Protein AF-A0A661E4E9-F1 (afdb_monomer_lite)

pLDDT: mean 91.59, std 7.56, range [51.69, 98.25]

Foldseek 3Di:
DPVVVVCVVVLVVVLVVVVVVCVVVVVPPDDVVVVVVVVVVVVVVVVVVCCVPVVVVVVVVVCCVPPPPDDDDPDPVVVVVCVVVVVVVVVVVVVCVVVPPPD

Sequence (103 aa):
MNYILLAIPFFVLLIGLEVIVDQYKKTGYYRINDSISSMNAGIISRVNVVFRKLIPLAIYVYIEHNFALVELPETIGVWIFAFVLYDFCYYWNHRFGHEINIL

Secondary structure (DSSP, 8-state):
--HHHHHHHHHHHHHHHHHHHHHHHT-----HHHHHHHHHHHHHHHHHHHHHHHHHHHHHHHHHHHH-S-PPP--HHHHHHHHHHHHHHHHHHHHHHHH----

Radius of gyration: 23.33 Å; chains: 1; bounding box: 50×34×62 Å

Structure (mmCIF, N/CA/C/O backbone):
data_AF-A0A661E4E9-F1
#
_entry.id   AF-A0A661E4E9-F1
#
loop_
_atom_site.group_PDB
_atom_site.id
_atom_site.type_symbol
_atom_site.label_atom_id
_atom_site.label_alt_id
_atom_site.label_comp_id
_atom_site.label_asym_id
_atom_site.label_entity_id
_atom_site.label_seq_id
_atom_site.pdbx_PDB_ins_code
_atom_site.Cartn_x
_atom_site.Cartn_y
_atom_site.Cartn_z
_atom_site.occupancy
_atom_site.B_iso_or_equiv
_atom_site.auth_seq_id
_atom_site.auth_comp_id
_atom_site.auth_asym_id
_atom_site.auth_atom_id
_atom_site.pdbx_PDB_model_num
ATOM 1 N N . MET A 1 1 ? -10.256 7.994 -3.904 1.00 53.31 1 MET A N 1
ATOM 2 C CA . MET A 1 1 ? -10.702 8.405 -2.553 1.00 53.31 1 MET A CA 1
ATOM 3 C C . MET A 1 1 ? -10.160 7.406 -1.537 1.00 53.31 1 MET A C 1
ATOM 5 O O . MET A 1 1 ? -10.389 6.217 -1.717 1.00 53.31 1 MET A O 1
ATOM 9 N N . ASN A 1 2 ? -9.404 7.823 -0.515 1.00 76.06 2 ASN A N 1
ATOM 10 C CA . ASN A 1 2 ? -8.917 6.889 0.513 1.00 76.06 2 ASN A CA 1
ATOM 11 C C . ASN A 1 2 ? -10.008 6.695 1.575 1.00 76.06 2 ASN A C 1
ATOM 13 O O . ASN A 1 2 ? -10.014 7.374 2.599 1.00 76.06 2 ASN A O 1
ATOM 17 N N . TYR A 1 3 ? -10.950 5.788 1.301 1.00 79.81 3 TYR A N 1
ATOM 18 C CA . TYR A 1 3 ? -12.120 5.524 2.152 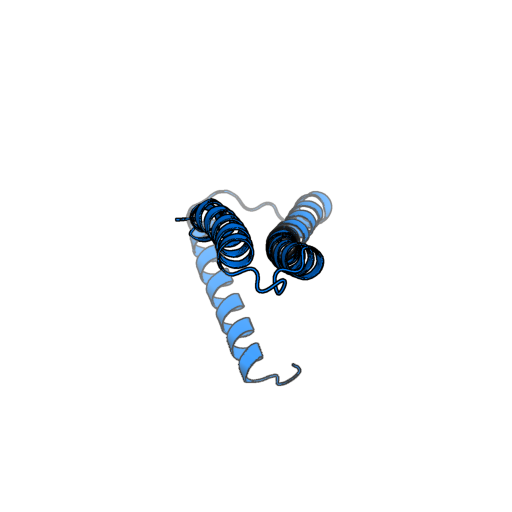1.00 79.81 3 TYR A CA 1
ATOM 19 C C . TYR A 1 3 ? -11.763 5.218 3.605 1.00 79.81 3 TYR A C 1
ATOM 21 O O . TYR A 1 3 ? -12.502 5.560 4.517 1.00 79.81 3 TYR A O 1
ATOM 29 N N . ILE A 1 4 ? -10.598 4.624 3.835 1.00 78.88 4 ILE A N 1
ATOM 30 C CA . ILE A 1 4 ? -10.170 4.276 5.183 1.00 78.88 4 ILE A CA 1
ATOM 31 C C . ILE A 1 4 ? -9.659 5.507 5.937 1.00 78.88 4 ILE A C 1
ATOM 33 O O . ILE A 1 4 ? -9.869 5.595 7.138 1.00 78.88 4 ILE A O 1
ATOM 37 N N . LEU A 1 5 ? -9.045 6.483 5.256 1.00 83.12 5 LEU A N 1
ATOM 38 C CA . LEU A 1 5 ? -8.690 7.753 5.900 1.00 83.12 5 LEU A CA 1
ATOM 39 C C . LEU A 1 5 ? -9.950 8.488 6.378 1.00 83.12 5 LEU A C 1
ATOM 41 O O . LEU A 1 5 ? -9.968 9.036 7.475 1.00 83.12 5 LEU A O 1
ATOM 45 N N . LEU A 1 6 ? -11.014 8.430 5.570 1.00 88.50 6 LEU A N 1
ATOM 46 C CA . LEU A 1 6 ? -12.328 8.954 5.933 1.00 88.50 6 LEU A CA 1
ATOM 47 C C . LEU A 1 6 ? -12.978 8.160 7.070 1.00 88.50 6 LEU A C 1
ATOM 49 O O . LEU A 1 6 ? -13.690 8.755 7.862 1.00 88.50 6 LEU A O 1
ATOM 53 N N . ALA A 1 7 ? -12.726 6.853 7.178 1.00 86.19 7 ALA A N 1
ATOM 54 C CA . ALA A 1 7 ? -13.314 5.993 8.206 1.00 86.19 7 ALA A CA 1
ATOM 55 C C . ALA A 1 7 ? -12.703 6.178 9.607 1.00 86.19 7 ALA A C 1
ATOM 57 O O . ALA A 1 7 ? -13.389 5.930 10.594 1.00 86.19 7 ALA A O 1
ATOM 58 N N . ILE A 1 8 ? -11.446 6.631 9.718 1.00 87.69 8 ILE A N 1
ATOM 59 C CA . ILE A 1 8 ? -10.757 6.844 11.008 1.00 87.69 8 ILE A CA 1
ATOM 60 C C . ILE A 1 8 ? -11.568 7.720 11.985 1.00 87.69 8 ILE A C 1
ATOM 62 O O . ILE A 1 8 ? -11.798 7.261 13.105 1.00 87.69 8 ILE A O 1
ATOM 66 N N . PRO A 1 9 ? -12.042 8.932 11.620 1.00 90.12 9 PRO A N 1
ATOM 67 C CA . PRO A 1 9 ? -12.814 9.763 12.546 1.00 90.12 9 PRO A CA 1
ATOM 68 C C . PRO A 1 9 ? -14.126 9.104 12.990 1.00 90.12 9 PRO A C 1
ATOM 70 O O . PRO A 1 9 ? -14.492 9.215 14.158 1.00 90.12 9 PRO A O 1
ATOM 73 N N . PHE A 1 10 ? -14.805 8.368 12.103 1.00 91.44 10 PHE A N 1
ATOM 74 C CA . PHE A 1 10 ? -16.002 7.606 12.475 1.00 91.44 10 PHE A CA 1
ATOM 75 C C . PHE A 1 10 ? -15.672 6.478 13.452 1.00 91.44 10 PHE A C 1
ATOM 77 O O . PHE A 1 10 ? -16.420 6.255 14.395 1.00 91.44 10 PHE A O 1
ATOM 84 N N . PHE A 1 11 ? -14.539 5.799 13.269 1.00 88.69 11 PHE A N 1
ATOM 85 C CA . PHE A 1 11 ? -14.099 4.728 14.160 1.00 88.69 11 PHE A CA 1
ATOM 86 C C . PHE A 1 11 ? -13.818 5.251 15.576 1.00 88.69 11 PHE A C 1
ATOM 88 O O . PHE A 1 11 ? -14.272 4.666 16.554 1.00 88.69 11 P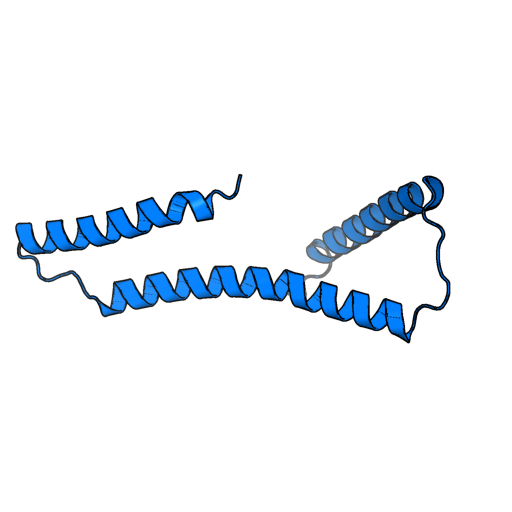HE A O 1
ATOM 95 N N . VAL A 1 12 ? -13.143 6.401 15.688 1.00 90.56 12 VAL A N 1
ATOM 96 C CA . VAL A 1 12 ? -12.898 7.073 16.977 1.00 90.56 12 VAL A CA 1
ATOM 97 C C . VAL A 1 12 ? -14.210 7.516 17.630 1.00 90.56 12 VAL A C 1
ATOM 99 O O . VAL A 1 12 ? -14.400 7.304 18.827 1.00 90.56 12 VAL A O 1
ATOM 102 N N . LEU A 1 13 ? -15.137 8.080 16.848 1.00 94.75 13 LEU A N 1
ATOM 103 C CA . LEU A 1 13 ? -16.472 8.441 17.329 1.00 94.75 13 LEU A CA 1
ATOM 104 C C . LEU A 1 13 ? -17.236 7.229 17.871 1.00 94.75 13 LEU A C 1
ATOM 106 O O . LEU A 1 13 ? -17.830 7.319 18.941 1.00 94.75 13 LEU A O 1
ATOM 110 N N . LEU A 1 14 ? -17.209 6.101 17.160 1.00 93.31 14 LEU A N 1
ATOM 111 C CA . LEU A 1 14 ? -17.902 4.880 17.568 1.00 93.31 14 LEU A CA 1
ATOM 112 C C . LEU A 1 14 ? -17.313 4.276 18.848 1.00 93.31 14 LEU A C 1
ATOM 114 O O . LEU A 1 14 ? -18.086 3.886 19.717 1.00 93.31 14 LEU A O 1
ATOM 118 N N . ILE A 1 15 ? -15.985 4.277 19.012 1.00 92.88 15 ILE A N 1
ATOM 119 C CA . ILE A 1 15 ? -15.340 3.869 20.275 1.00 92.88 15 ILE A CA 1
ATOM 120 C C . ILE A 1 15 ? -15.810 4.772 21.426 1.00 92.88 15 ILE A C 1
ATOM 122 O O . ILE A 1 15 ? -16.179 4.286 22.493 1.00 92.88 15 ILE A O 1
ATOM 126 N N . GLY A 1 16 ? -15.852 6.092 21.210 1.00 93.69 16 GLY A N 1
ATOM 127 C CA . GLY A 1 16 ? -16.363 7.034 22.2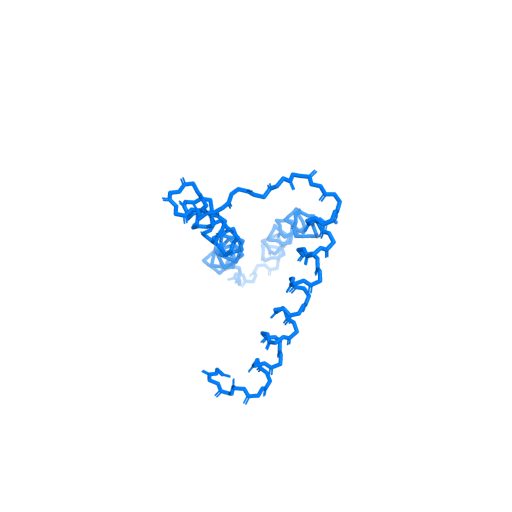08 1.00 93.69 16 GLY A CA 1
ATOM 128 C C . GLY A 1 16 ? -17.833 6.788 22.561 1.00 93.69 16 GLY A C 1
ATOM 129 O O . GLY A 1 16 ? -18.199 6.803 23.736 1.00 93.69 16 GLY A O 1
ATOM 130 N N . LEU A 1 17 ? -18.674 6.511 21.562 1.00 95.38 17 LEU A N 1
ATOM 131 C CA . LEU A 1 17 ? -20.083 6.171 21.767 1.00 95.38 17 LEU A CA 1
ATOM 132 C C . LEU A 1 17 ? -20.253 4.871 22.555 1.00 95.38 17 LEU A C 1
ATOM 134 O O . LEU A 1 17 ? -21.104 4.817 23.438 1.00 95.38 17 LEU A O 1
ATOM 138 N N . GLU A 1 18 ? -19.441 3.852 22.283 1.00 93.81 18 GLU A N 1
ATOM 139 C CA . GLU A 1 18 ? -19.462 2.586 23.016 1.00 93.81 18 GLU A CA 1
ATOM 140 C C . GLU A 1 18 ? -19.177 2.802 24.511 1.00 93.81 18 GLU A C 1
ATOM 142 O O . GLU A 1 18 ? -19.937 2.333 25.360 1.00 93.81 18 GLU A O 1
ATOM 147 N N . VAL A 1 19 ? -18.160 3.613 24.830 1.00 94.50 19 VAL A N 1
ATOM 148 C CA . VAL A 1 19 ? -17.826 4.004 26.210 1.00 94.50 19 VAL A CA 1
ATOM 149 C C . VAL A 1 19 ? -18.983 4.746 26.881 1.00 94.50 19 VAL A C 1
ATOM 151 O O . VAL A 1 19 ? -19.341 4.439 28.018 1.00 94.50 19 VAL A O 1
ATOM 154 N N . ILE A 1 20 ? -19.580 5.728 26.199 1.00 95.75 20 ILE A N 1
ATOM 155 C CA . ILE A 1 20 ? -20.692 6.522 26.746 1.00 95.75 20 ILE A CA 1
ATOM 156 C C . ILE A 1 20 ? -21.913 5.633 27.012 1.00 95.75 20 ILE A C 1
ATOM 158 O O . ILE A 1 20 ? -22.550 5.753 28.059 1.00 95.75 20 ILE A O 1
ATOM 162 N N . VAL A 1 21 ? -22.241 4.731 26.084 1.00 96.00 21 VAL A N 1
ATOM 163 C CA . VAL A 1 21 ? -23.384 3.819 26.212 1.00 96.00 21 VAL A CA 1
ATOM 164 C C . VAL A 1 21 ? -23.178 2.831 27.357 1.00 96.00 21 VAL A C 1
ATOM 166 O O . VAL A 1 21 ? -24.120 2.607 28.120 1.00 96.00 21 VAL A O 1
ATOM 169 N N . ASP A 1 22 ? -21.975 2.277 27.515 1.00 95.38 22 ASP A N 1
ATOM 170 C CA . ASP A 1 22 ? -21.659 1.371 28.625 1.00 95.38 22 ASP A CA 1
ATOM 171 C C . ASP A 1 22 ? -21.759 2.084 29.982 1.00 95.38 22 ASP A C 1
ATOM 173 O O . ASP A 1 22 ? -22.370 1.554 30.912 1.00 95.38 22 ASP A O 1
ATOM 177 N N . GLN A 1 23 ? -21.272 3.329 30.076 1.00 93.25 23 GLN A N 1
ATOM 178 C CA . GLN A 1 23 ? -21.408 4.148 31.287 1.00 93.25 23 GLN A CA 1
ATOM 179 C C . GLN A 1 23 ? -22.868 4.492 31.602 1.00 93.25 23 GLN A C 1
ATOM 181 O O . GLN A 1 23 ? -23.289 4.402 32.757 1.00 93.25 23 GLN A O 1
ATOM 186 N N . TYR A 1 24 ? -23.656 4.861 30.589 1.00 96.00 24 TYR A N 1
ATOM 187 C CA . TYR A 1 24 ? -25.067 5.203 30.767 1.00 96.00 24 TYR A CA 1
ATOM 188 C C . TYR A 1 24 ? -25.900 3.990 31.201 1.00 96.00 24 TYR A C 1
ATOM 190 O O . TYR A 1 24 ? -26.723 4.092 32.111 1.00 96.00 24 TYR A O 1
ATOM 198 N N . LYS A 1 25 ? -25.667 2.825 30.581 1.00 95.31 25 LYS A N 1
ATOM 199 C CA . LYS A 1 25 ? -26.377 1.577 30.899 1.00 95.31 25 LYS A CA 1
ATOM 200 C C . LYS A 1 25 ? -25.806 0.839 32.112 1.00 95.31 25 LYS A C 1
ATOM 202 O O . LYS A 1 25 ? -26.453 -0.085 32.597 1.00 95.31 25 LYS A O 1
ATOM 207 N N . LYS A 1 26 ? -24.628 1.243 32.606 1.00 93.50 26 LYS A N 1
ATOM 208 C CA . LYS A 1 26 ? -23.894 0.613 33.717 1.00 93.50 26 LYS A CA 1
ATOM 209 C C . LYS A 1 26 ? -23.685 -0.892 33.514 1.00 93.50 26 LYS A C 1
ATOM 211 O O . LYS A 1 26 ? -23.745 -1.663 34.468 1.00 93.50 26 LYS A O 1
ATOM 216 N N . THR A 1 27 ? -23.471 -1.310 32.269 1.00 92.62 27 THR A N 1
ATOM 217 C CA . THR A 1 27 ? -23.311 -2.724 31.910 1.00 92.62 27 THR A CA 1
ATOM 218 C C . THR A 1 27 ? -21.943 -3.279 32.299 1.00 92.62 27 THR A C 1
ATOM 220 O O . THR A 1 27 ? -21.851 -4.452 32.653 1.00 92.62 27 THR A O 1
ATOM 223 N N . GLY A 1 28 ? -20.893 -2.449 32.272 1.00 90.19 28 GLY A N 1
ATOM 224 C CA . GLY A 1 28 ? -19.521 -2.864 32.581 1.00 90.19 28 GLY A CA 1
ATOM 225 C C . GLY A 1 28 ? -18.931 -3.826 31.544 1.00 90.19 28 GLY A C 1
ATOM 226 O O . GLY A 1 28 ? -18.015 -4.584 31.857 1.00 90.19 28 GLY A O 1
ATOM 227 N N . TYR A 1 29 ? -19.478 -3.833 30.326 1.00 91.88 29 TYR A N 1
ATOM 228 C CA . TYR A 1 29 ? -19.048 -4.709 29.238 1.00 91.88 29 TYR A CA 1
ATOM 229 C C . TYR A 1 29 ? -17.892 -4.118 28.438 1.00 91.88 29 TYR A C 1
ATOM 231 O O . TYR A 1 29 ? -17.174 -4.868 27.777 1.00 91.88 29 TYR A O 1
ATOM 239 N N . TYR A 1 30 ? -17.687 -2.800 28.493 1.00 92.81 30 TYR A N 1
ATOM 240 C CA . TYR A 1 30 ? -16.599 -2.166 27.765 1.00 92.81 30 TYR A CA 1
ATOM 241 C C . TYR A 1 30 ? -15.239 -2.572 28.344 1.00 92.81 30 TYR A C 1
ATOM 243 O O . TYR A 1 30 ? -14.929 -2.333 29.513 1.00 92.81 30 TYR A O 1
ATOM 251 N N . ARG A 1 31 ? -14.391 -3.161 27.498 1.00 93.12 31 ARG A N 1
ATOM 252 C CA . ARG A 1 31 ? -13.040 -3.600 27.860 1.00 93.12 31 ARG A CA 1
ATOM 253 C C . ARG A 1 31 ? -12.026 -2.854 27.011 1.00 93.12 31 ARG A C 1
ATOM 255 O O . ARG A 1 31 ? -11.887 -3.113 25.821 1.00 93.12 31 ARG A O 1
ATOM 262 N N . ILE A 1 32 ? -11.242 -1.990 27.656 1.00 90.69 32 ILE A N 1
ATOM 263 C CA . ILE A 1 32 ? -10.183 -1.199 27.001 1.00 90.69 32 ILE A CA 1
ATOM 264 C C . ILE A 1 32 ? -9.223 -2.096 26.201 1.00 90.69 32 ILE A C 1
ATOM 266 O O . ILE A 1 32 ? -8.802 -1.736 25.104 1.00 90.69 32 ILE A O 1
ATOM 270 N N . ASN A 1 33 ? -8.912 -3.286 26.722 1.00 93.44 33 ASN A N 1
ATOM 271 C CA . ASN A 1 33 ? -8.030 -4.245 26.056 1.00 93.44 33 ASN A CA 1
ATOM 272 C C . ASN A 1 33 ? -8.563 -4.689 24.684 1.00 93.44 33 ASN A C 1
ATOM 274 O O . ASN A 1 33 ? -7.769 -4.886 23.761 1.00 93.44 33 ASN A O 1
ATOM 278 N N . ASP A 1 34 ? -9.882 -4.813 24.531 1.00 90.62 34 ASP A N 1
ATOM 279 C CA . ASP A 1 34 ? -10.509 -5.251 23.282 1.00 90.62 34 ASP A CA 1
ATOM 280 C C . ASP A 1 34 ? -10.498 -4.103 22.254 1.00 90.62 34 ASP A C 1
ATOM 282 O O . ASP A 1 34 ? -10.189 -4.316 21.076 1.00 90.62 34 ASP A O 1
ATOM 286 N N . SER A 1 35 ? -10.689 -2.859 22.706 1.00 91.06 35 SER A N 1
ATOM 287 C CA . SER A 1 35 ? -10.556 -1.655 21.873 1.00 91.06 35 SER A CA 1
ATOM 288 C C . SER A 1 35 ? -9.115 -1.439 21.391 1.00 91.06 35 SER A C 1
ATOM 290 O O . SER A 1 35 ? -8.894 -1.161 20.210 1.00 91.06 35 SER A O 1
ATOM 292 N N . ILE A 1 36 ? -8.118 -1.627 22.267 1.00 92.00 36 ILE A N 1
ATOM 293 C CA . ILE A 1 36 ? -6.692 -1.551 21.902 1.00 92.00 36 ILE A CA 1
ATOM 294 C C . ILE A 1 36 ? -6.337 -2.650 20.898 1.00 92.00 36 ILE A C 1
ATOM 296 O O . ILE A 1 36 ? -5.711 -2.371 19.876 1.00 92.00 36 ILE A O 1
ATOM 300 N N . SER A 1 37 ? -6.761 -3.890 21.155 1.00 93.12 37 SER A N 1
ATOM 301 C CA . SER A 1 37 ? -6.523 -5.021 20.249 1.00 93.12 37 SER A CA 1
ATOM 302 C C . SER A 1 37 ? -7.107 -4.762 18.857 1.00 93.12 37 SER A C 1
ATOM 304 O O . SER A 1 37 ? -6.431 -4.971 17.848 1.00 93.12 37 SER A O 1
ATOM 306 N N . SER A 1 38 ? -8.327 -4.226 18.799 1.00 89.44 38 SER A N 1
ATOM 307 C CA . SER A 1 38 ? -9.008 -3.883 17.546 1.00 89.44 38 SER A CA 1
ATOM 308 C C . SER A 1 38 ? -8.287 -2.771 16.781 1.00 89.44 38 SER A C 1
ATOM 310 O O . SER A 1 38 ? -8.076 -2.872 15.569 1.00 89.44 38 SER A O 1
ATOM 312 N N . MET A 1 39 ? -7.837 -1.729 17.485 1.00 89.75 39 MET A N 1
ATOM 313 C CA . MET A 1 39 ? -7.057 -0.646 16.889 1.00 89.75 39 MET A CA 1
ATOM 314 C C . MET A 1 39 ? -5.713 -1.152 16.346 1.00 89.75 39 MET A C 1
ATOM 316 O O . MET A 1 39 ? -5.332 -0.810 15.225 1.00 89.75 39 MET A O 1
ATOM 320 N N . ASN A 1 40 ? -5.028 -2.018 17.097 1.00 92.06 40 ASN A N 1
ATOM 321 C CA . ASN A 1 40 ? -3.770 -2.632 16.677 1.00 92.06 40 ASN A CA 1
ATOM 322 C C . ASN A 1 40 ? -3.942 -3.477 15.412 1.00 92.06 40 ASN A C 1
ATOM 324 O O . ASN A 1 40 ? -3.141 -3.347 14.488 1.00 92.06 40 ASN A O 1
ATOM 328 N N . ALA A 1 41 ? -5.002 -4.286 15.321 1.00 90.81 41 ALA A N 1
ATOM 329 C CA . ALA A 1 41 ? -5.310 -5.043 14.108 1.00 90.81 41 ALA A CA 1
ATOM 330 C C . ALA A 1 41 ? -5.490 -4.113 12.893 1.00 90.81 41 ALA A C 1
ATOM 332 O O . ALA A 1 41 ? -4.938 -4.361 11.815 1.00 90.81 41 ALA A O 1
ATOM 333 N N . GLY A 1 42 ? -6.191 -2.991 13.092 1.00 88.50 42 GLY A N 1
ATOM 334 C CA . GLY A 1 42 ? -6.333 -1.932 12.098 1.00 88.50 42 GLY A CA 1
ATOM 335 C C . GLY A 1 42 ? -4.981 -1.387 11.636 1.00 88.50 42 GLY A C 1
ATOM 336 O O . GLY A 1 42 ? -4.691 -1.430 10.439 1.00 88.50 42 GLY A O 1
ATOM 337 N N . ILE A 1 43 ? -4.139 -0.937 12.571 1.00 90.06 43 ILE A N 1
ATOM 338 C CA . ILE A 1 43 ? -2.797 -0.392 12.306 1.00 90.06 43 ILE A CA 1
ATOM 339 C C . ILE A 1 43 ? -1.935 -1.404 11.546 1.00 90.06 43 ILE A C 1
ATOM 341 O O . ILE A 1 43 ? -1.395 -1.069 10.490 1.00 90.06 43 ILE A O 1
ATOM 345 N N . ILE A 1 44 ? -1.865 -2.651 12.023 1.00 93.62 44 ILE A N 1
ATOM 346 C CA . ILE A 1 44 ? -1.100 -3.732 11.388 1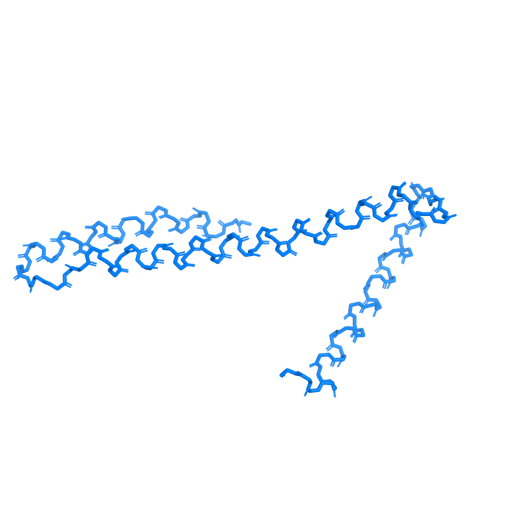.00 93.62 44 ILE A CA 1
ATOM 347 C C . ILE A 1 44 ? -1.553 -3.931 9.939 1.00 93.62 44 ILE A C 1
ATOM 349 O O . ILE A 1 44 ? -0.714 -4.054 9.045 1.00 93.62 44 ILE A O 1
ATOM 353 N N . SER A 1 45 ? -2.861 -3.883 9.657 1.00 89.12 45 SER A N 1
ATOM 354 C CA . SER A 1 45 ? -3.353 -3.994 8.278 1.00 89.12 45 SER A CA 1
ATOM 355 C C . SER A 1 45 ? -2.791 -2.895 7.363 1.00 89.12 45 SER A C 1
ATOM 357 O O . SER A 1 45 ? -2.433 -3.173 6.216 1.00 89.12 45 SER A O 1
ATOM 359 N N . ARG A 1 46 ? -2.660 -1.652 7.857 1.00 88.88 46 ARG A N 1
ATOM 360 C CA . ARG A 1 46 ? -2.153 -0.511 7.070 1.00 88.88 46 ARG A CA 1
ATOM 361 C C . ARG A 1 46 ? -0.653 -0.605 6.880 1.00 88.88 46 ARG A C 1
ATOM 363 O O . ARG A 1 46 ? -0.173 -0.433 5.763 1.00 88.88 46 ARG A O 1
ATOM 370 N N . VAL A 1 47 ? 0.059 -0.940 7.949 1.00 91.62 47 VAL A N 1
ATOM 371 C CA . VAL A 1 47 ? 1.502 -1.172 7.930 1.00 91.62 47 VAL A CA 1
ATOM 372 C C . VAL A 1 47 ? 1.846 -2.265 6.911 1.00 91.62 47 VAL A C 1
ATOM 374 O O . VAL A 1 47 ? 2.699 -2.058 6.050 1.00 91.62 47 VAL A O 1
ATOM 377 N N . ASN A 1 48 ? 1.094 -3.368 6.894 1.00 91.75 48 ASN A N 1
ATOM 378 C CA . ASN A 1 48 ? 1.267 -4.436 5.908 1.00 91.75 48 ASN A CA 1
ATOM 379 C C . ASN A 1 48 ? 1.055 -3.969 4.460 1.00 91.75 48 ASN A C 1
ATOM 381 O O . ASN A 1 48 ? 1.732 -4.448 3.553 1.00 91.75 48 ASN A O 1
ATOM 385 N N . VAL A 1 49 ? 0.120 -3.047 4.203 1.00 89.56 49 VAL A N 1
ATOM 386 C CA . VAL A 1 49 ? -0.063 -2.466 2.859 1.00 89.56 49 VAL A CA 1
ATOM 387 C C . VAL A 1 49 ? 1.146 -1.628 2.447 1.00 89.56 49 VAL A C 1
ATOM 389 O O . VAL A 1 49 ? 1.557 -1.704 1.291 1.00 89.56 49 VAL A O 1
ATOM 392 N N . VAL A 1 50 ? 1.729 -0.859 3.371 1.00 91.44 50 VAL A N 1
ATOM 393 C CA . VAL A 1 50 ? 2.934 -0.065 3.095 1.00 91.44 50 VAL A CA 1
ATOM 394 C C . VAL A 1 50 ? 4.099 -0.983 2.747 1.00 91.44 50 VAL A C 1
ATOM 396 O O . VAL A 1 50 ? 4.685 -0.822 1.681 1.00 91.44 50 VAL A O 1
ATOM 399 N N . PHE A 1 51 ? 4.386 -1.989 3.574 1.00 93.50 51 PHE A N 1
ATOM 400 C CA . PHE A 1 51 ? 5.489 -2.918 3.317 1.00 93.50 51 PHE A CA 1
ATOM 401 C C . PHE A 1 51 ? 5.319 -3.694 2.010 1.00 93.50 51 PHE A C 1
ATOM 403 O O . PHE A 1 51 ? 6.274 -3.804 1.244 1.00 93.50 51 PHE A O 1
ATOM 410 N N . ARG A 1 52 ? 4.096 -4.141 1.693 1.00 91.69 52 ARG A N 1
ATOM 411 C CA . ARG A 1 52 ? 3.795 -4.815 0.418 1.00 91.69 52 ARG A CA 1
ATOM 412 C C . ARG A 1 52 ? 4.047 -3.955 -0.821 1.00 91.69 52 ARG A C 1
ATOM 414 O O . ARG A 1 52 ? 4.193 -4.514 -1.899 1.00 91.69 52 ARG A O 1
ATOM 421 N N . LYS A 1 53 ? 4.092 -2.627 -0.692 1.00 90.31 53 LYS A N 1
ATOM 422 C CA . LYS A 1 53 ? 4.435 -1.719 -1.798 1.00 90.31 53 LYS A CA 1
ATOM 423 C C . LYS A 1 53 ? 5.891 -1.274 -1.755 1.00 90.31 53 LYS A C 1
ATOM 425 O O . LYS A 1 53 ? 6.553 -1.249 -2.785 1.00 90.31 53 LYS A O 1
ATOM 430 N N . LEU A 1 54 ? 6.377 -0.922 -0.568 1.00 95.25 54 LEU A N 1
ATOM 431 C CA . LEU A 1 54 ? 7.692 -0.323 -0.384 1.00 95.25 54 LEU A CA 1
ATOM 432 C C . LEU A 1 54 ? 8.815 -1.334 -0.607 1.00 95.25 54 LEU A C 1
ATOM 434 O O . LEU A 1 54 ? 9.797 -0.992 -1.251 1.00 95.25 54 LEU A O 1
ATOM 438 N N . ILE A 1 55 ? 8.666 -2.568 -0.114 1.00 96.19 55 ILE A N 1
ATOM 439 C CA . ILE A 1 55 ? 9.707 -3.592 -0.256 1.00 96.19 55 ILE A CA 1
ATOM 440 C C . ILE A 1 55 ? 9.937 -3.934 -1.738 1.00 96.19 55 ILE A C 1
ATOM 442 O O . ILE A 1 55 ? 11.080 -3.815 -2.177 1.00 96.19 55 ILE A O 1
ATOM 446 N N . PRO A 1 56 ? 8.908 -4.275 -2.547 1.00 95.00 56 PRO A N 1
ATOM 447 C CA . PRO A 1 56 ? 9.124 -4.536 -3.970 1.00 95.00 56 PRO A CA 1
ATOM 448 C C . PRO A 1 56 ? 9.694 -3.333 -4.721 1.00 95.00 56 PRO A C 1
ATOM 450 O O . PRO A 1 56 ? 10.573 -3.510 -5.557 1.00 95.00 56 PRO A O 1
ATOM 453 N N . LEU A 1 57 ? 9.243 -2.113 -4.403 1.00 96.06 57 LEU A N 1
ATOM 454 C CA . LEU A 1 57 ? 9.771 -0.897 -5.021 1.00 96.06 57 LEU A CA 1
ATOM 455 C C . LEU A 1 57 ? 11.252 -0.680 -4.684 1.00 96.06 57 LEU A C 1
ATOM 457 O O . LEU A 1 57 ? 12.038 -0.371 -5.571 1.00 96.06 57 LEU A O 1
ATOM 461 N N . ALA A 1 58 ? 11.643 -0.861 -3.423 1.00 97.00 58 ALA A N 1
ATOM 462 C CA . ALA A 1 58 ? 13.031 -0.714 -2.998 1.00 97.00 58 ALA A CA 1
ATOM 463 C C . ALA A 1 58 ? 13.938 -1.752 -3.670 1.00 97.00 58 ALA A C 1
ATOM 465 O O . ALA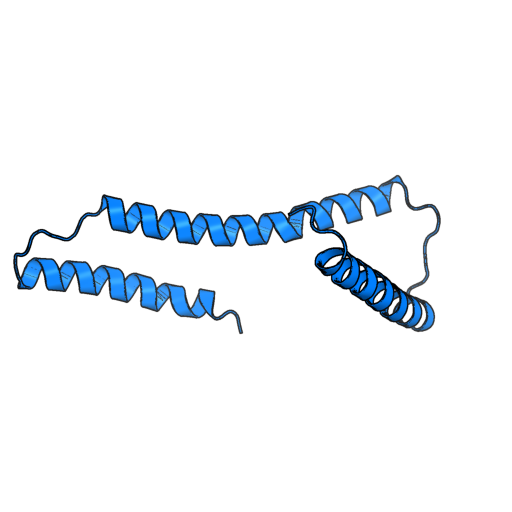 A 1 58 ? 15.016 -1.407 -4.145 1.00 97.00 58 ALA A O 1
ATOM 466 N N . ILE A 1 59 ? 13.478 -3.004 -3.758 1.00 96.56 59 ILE A N 1
ATOM 467 C CA . ILE A 1 59 ? 14.187 -4.066 -4.480 1.00 96.56 59 ILE A CA 1
ATOM 468 C C . ILE A 1 59 ? 14.312 -3.708 -5.963 1.00 96.56 59 ILE A C 1
ATOM 470 O O . ILE A 1 59 ? 15.401 -3.818 -6.514 1.00 96.56 59 ILE A O 1
ATOM 474 N N . TYR A 1 60 ? 13.228 -3.246 -6.593 1.00 94.19 60 TYR A N 1
ATOM 475 C CA . TYR A 1 60 ? 13.239 -2.819 -7.991 1.00 94.19 60 TYR A CA 1
ATOM 476 C C . TYR A 1 60 ? 14.282 -1.722 -8.236 1.00 94.19 60 TYR A C 1
ATOM 478 O O . TYR A 1 60 ? 15.140 -1.897 -9.093 1.00 94.19 60 TYR A O 1
ATOM 486 N N . VAL A 1 61 ? 14.258 -0.641 -7.449 1.00 95.44 61 VAL A N 1
ATOM 487 C CA . VAL A 1 61 ? 15.212 0.475 -7.581 1.00 95.44 61 VAL A CA 1
ATOM 488 C C . VAL A 1 61 ? 16.647 0.010 -7.337 1.00 95.44 61 VAL A C 1
ATOM 490 O O . VAL A 1 61 ? 17.556 0.410 -8.054 1.00 95.44 61 VAL A O 1
ATOM 493 N N . TYR A 1 62 ? 16.871 -0.858 -6.348 1.00 96.88 62 TYR A N 1
ATOM 494 C CA . TYR A 1 62 ? 18.202 -1.396 -6.079 1.00 96.88 62 TYR A CA 1
ATOM 495 C C . TYR A 1 62 ? 18.734 -2.232 -7.251 1.00 96.88 62 TYR A C 1
ATOM 497 O O . TYR A 1 62 ? 19.895 -2.085 -7.634 1.00 96.88 62 TYR A O 1
ATOM 505 N N . ILE A 1 63 ? 17.896 -3.101 -7.821 1.00 95.88 63 ILE A N 1
ATOM 506 C CA . ILE A 1 63 ? 18.274 -3.942 -8.959 1.00 95.88 63 ILE A CA 1
ATOM 507 C C . ILE A 1 63 ? 18.516 -3.088 -10.199 1.00 95.88 63 ILE A C 1
ATOM 509 O O . ILE A 1 63 ? 19.518 -3.288 -10.875 1.00 95.88 63 ILE A O 1
ATOM 513 N N . GLU A 1 64 ? 17.633 -2.136 -10.481 1.00 93.94 64 GLU A N 1
ATOM 514 C CA . GLU A 1 64 ? 17.773 -1.225 -11.613 1.00 93.94 64 GLU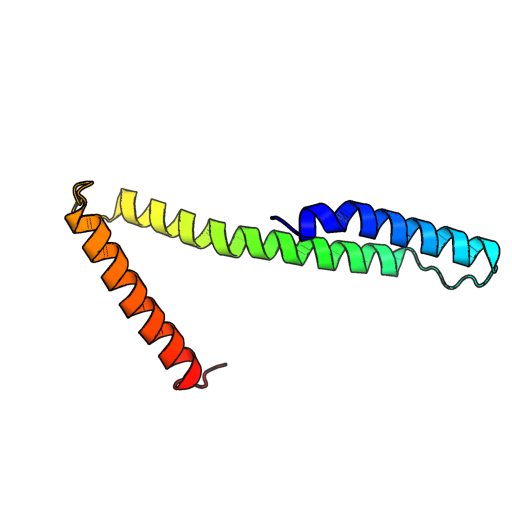 A CA 1
ATOM 515 C C . GLU A 1 64 ? 19.088 -0.439 -11.515 1.00 93.94 64 GLU A C 1
ATOM 517 O O . GLU A 1 64 ? 19.902 -0.504 -12.429 1.00 93.94 64 GLU A O 1
ATOM 522 N N . HIS A 1 65 ? 19.389 0.149 -10.358 1.00 95.00 65 HIS A N 1
ATOM 523 C CA . HIS A 1 65 ? 20.596 0.957 -10.197 1.00 95.00 65 HIS A CA 1
ATOM 524 C C . HIS A 1 65 ? 21.911 0.163 -10.297 1.00 95.00 65 HIS A C 1
ATOM 526 O O . HIS A 1 65 ? 22.918 0.694 -10.758 1.00 95.00 65 HIS A O 1
ATOM 532 N N . ASN A 1 66 ? 21.939 -1.092 -9.830 1.00 96.38 66 ASN A N 1
ATOM 533 C CA . ASN A 1 66 ? 23.186 -1.864 -9.710 1.00 96.38 66 ASN A CA 1
ATOM 534 C C . ASN A 1 66 ? 23.360 -2.946 -10.786 1.00 96.38 66 ASN A C 1
ATOM 536 O O . ASN A 1 66 ? 24.481 -3.389 -11.027 1.00 96.38 66 ASN A O 1
ATOM 540 N N . PHE A 1 67 ? 22.268 -3.412 -11.395 1.00 96.00 67 PHE A N 1
ATOM 541 C CA . PHE A 1 67 ? 22.253 -4.588 -12.270 1.00 96.00 67 PHE A CA 1
ATOM 542 C C . PHE A 1 67 ? 21.485 -4.365 -13.581 1.00 96.00 67 PHE A C 1
ATOM 544 O O . PHE A 1 67 ? 21.278 -5.330 -14.323 1.00 96.00 67 PHE A O 1
ATOM 551 N N . ALA A 1 68 ? 21.056 -3.136 -13.899 1.00 92.12 68 ALA A N 1
ATOM 552 C CA . ALA A 1 68 ? 20.469 -2.857 -15.205 1.00 92.12 68 ALA A CA 1
ATOM 553 C C . ALA A 1 68 ? 21.471 -3.176 -16.324 1.00 92.12 68 ALA A C 1
ATOM 555 O O . ALA A 1 68 ? 22.589 -2.669 -16.363 1.00 92.12 68 ALA A O 1
ATOM 556 N N . LEU A 1 69 ? 21.050 -4.040 -17.250 1.00 93.56 69 LEU A N 1
ATOM 557 C CA . LEU A 1 69 ? 21.860 -4.431 -18.405 1.00 93.56 69 LEU A CA 1
ATOM 558 C C . LEU A 1 69 ? 21.783 -3.400 -19.537 1.00 93.56 69 LEU A C 1
ATOM 560 O O . LEU A 1 69 ? 22.714 -3.283 -20.329 1.00 93.56 69 LEU A O 1
ATOM 564 N N . VAL A 1 70 ? 20.650 -2.703 -19.644 1.00 93.44 70 VAL A N 1
ATOM 565 C CA . VAL A 1 70 ? 20.353 -1.740 -20.706 1.00 93.44 70 VAL A CA 1
ATOM 566 C C . VAL A 1 70 ? 19.492 -0.624 -20.126 1.00 93.44 70 VAL A C 1
ATOM 568 O O . VAL A 1 70 ? 18.499 -0.897 -19.453 1.00 93.44 70 VAL A O 1
ATOM 571 N N . GLU A 1 71 ? 19.842 0.619 -20.440 1.00 91.94 71 GLU A N 1
ATOM 572 C CA . GLU A 1 71 ? 18.999 1.784 -20.182 1.00 91.94 71 GLU A CA 1
ATOM 573 C C . GLU A 1 71 ? 18.027 1.983 -21.352 1.00 91.94 71 GLU A C 1
ATOM 575 O O . GLU A 1 71 ? 18.429 2.049 -22.517 1.00 91.94 71 GLU A O 1
ATOM 580 N N . LEU A 1 72 ? 16.728 2.049 -21.055 1.00 92.38 72 LEU A N 1
ATOM 581 C CA . LEU A 1 72 ? 15.693 2.282 -22.060 1.00 92.38 72 LEU A CA 1
ATOM 582 C C . LEU A 1 72 ? 15.358 3.778 -22.135 1.00 92.38 72 LEU A C 1
ATOM 584 O O . LEU A 1 72 ? 15.167 4.406 -21.095 1.00 92.38 72 LEU A O 1
ATOM 588 N N . PRO A 1 73 ? 15.227 4.365 -23.338 1.00 94.81 73 PRO A N 1
ATOM 589 C CA . PRO A 1 73 ? 14.878 5.773 -23.470 1.00 94.81 73 PRO A CA 1
ATOM 590 C C . PRO A 1 73 ? 13.398 6.011 -23.132 1.00 94.81 73 PRO A C 1
ATOM 592 O O . PRO A 1 73 ? 12.535 5.192 -23.459 1.00 94.81 73 PRO A O 1
ATOM 595 N N . GLU A 1 74 ? 13.083 7.175 -22.559 1.00 93.50 74 GLU A N 1
ATOM 596 C CA . GLU A 1 74 ? 11.720 7.596 -22.194 1.00 93.50 74 GLU A CA 1
ATOM 597 C C . GLU A 1 74 ? 10.865 7.962 -23.423 1.00 93.50 74 GLU A C 1
ATOM 599 O O . GLU A 1 74 ? 10.457 9.102 -23.639 1.00 93.50 74 GLU A O 1
ATOM 604 N N . THR A 1 75 ? 10.595 6.978 -24.278 1.00 97.62 75 THR A N 1
ATOM 605 C CA . THR A 1 75 ? 9.818 7.148 -25.510 1.00 97.62 75 THR A CA 1
ATOM 606 C C . THR A 1 75 ? 8.441 6.513 -25.383 1.00 97.62 75 THR A C 1
ATOM 608 O O . THR A 1 75 ? 8.251 5.525 -24.674 1.00 97.62 75 THR A O 1
ATOM 611 N N . ILE A 1 76 ? 7.468 7.032 -26.137 1.00 97.31 76 ILE A N 1
ATOM 612 C CA . ILE A 1 76 ? 6.108 6.469 -26.191 1.00 97.31 76 ILE A CA 1
ATOM 613 C C . ILE A 1 76 ? 6.142 4.980 -26.578 1.00 97.31 76 ILE A C 1
ATOM 615 O O . ILE A 1 76 ? 5.377 4.192 -26.034 1.00 97.31 76 ILE A O 1
ATOM 619 N N . GLY A 1 77 ? 7.057 4.576 -27.468 1.00 97.81 77 GLY A N 1
ATOM 620 C CA . GLY A 1 77 ? 7.218 3.175 -27.865 1.00 97.81 77 GLY A CA 1
ATOM 621 C C . GLY A 1 77 ? 7.589 2.256 -26.697 1.00 97.81 77 GLY A C 1
ATOM 622 O O . GLY A 1 77 ? 6.986 1.195 -26.548 1.00 97.81 77 GLY A O 1
ATOM 623 N N . VAL A 1 78 ? 8.516 2.686 -25.832 1.00 96.75 78 VAL A N 1
ATOM 624 C CA . VAL A 1 78 ? 8.893 1.943 -24.615 1.00 96.75 78 VAL A CA 1
ATOM 625 C C . VAL A 1 78 ? 7.717 1.858 -23.643 1.00 96.75 78 VAL A C 1
ATOM 627 O O . VAL A 1 78 ? 7.460 0.786 -23.103 1.00 96.75 78 VAL A O 1
ATOM 630 N N . TRP A 1 79 ? 6.946 2.935 -23.474 1.00 96.56 79 TRP A N 1
ATOM 631 C CA . TRP A 1 79 ? 5.745 2.923 -22.631 1.00 96.56 79 TRP A CA 1
ATOM 632 C C . TRP A 1 79 ? 4.651 1.989 -23.155 1.00 96.56 79 TRP A C 1
ATOM 634 O O . TRP A 1 79 ? 4.065 1.241 -22.374 1.00 96.56 79 TRP A O 1
ATOM 644 N N . ILE A 1 80 ? 4.393 1.989 -24.468 1.00 97.94 80 ILE A N 1
ATOM 645 C CA . ILE A 1 80 ? 3.435 1.068 -25.098 1.00 97.94 80 ILE A CA 1
ATOM 646 C C . ILE A 1 80 ? 3.893 -0.378 -24.903 1.00 97.94 80 ILE A C 1
ATOM 648 O O . ILE A 1 80 ? 3.099 -1.227 -24.503 1.00 97.94 80 ILE A O 1
ATOM 652 N N . PHE A 1 81 ? 5.174 -0.658 -25.148 1.00 97.25 81 PHE A N 1
ATOM 653 C CA . PHE A 1 81 ? 5.734 -1.987 -24.930 1.00 97.25 81 PHE A CA 1
ATOM 654 C C . PHE A 1 81 ? 5.607 -2.421 -23.464 1.00 97.25 81 PHE A C 1
ATOM 656 O O . PHE A 1 81 ? 5.119 -3.516 -23.198 1.00 97.25 81 PHE A O 1
ATOM 663 N N . ALA A 1 82 ? 5.975 -1.554 -22.516 1.00 95.69 82 ALA A N 1
ATOM 664 C CA . ALA A 1 82 ? 5.866 -1.826 -21.086 1.00 95.69 82 ALA A CA 1
ATOM 665 C C . ALA A 1 82 ? 4.414 -2.087 -20.661 1.00 95.69 82 ALA A C 1
ATOM 667 O O . ALA A 1 82 ? 4.168 -3.001 -19.880 1.00 95.69 82 ALA A O 1
ATOM 668 N N . PHE A 1 83 ? 3.454 -1.336 -21.206 1.00 96.88 83 PHE A N 1
ATOM 669 C CA . PHE A 1 83 ? 2.028 -1.542 -20.958 1.00 96.88 83 PHE A CA 1
ATOM 670 C C . PHE A 1 83 ? 1.567 -2.935 -21.408 1.00 96.88 83 PHE A C 1
ATOM 672 O O . PHE A 1 83 ? 0.982 -3.671 -20.614 1.00 96.88 83 PHE A O 1
ATOM 679 N N . VAL A 1 84 ? 1.880 -3.325 -22.650 1.00 98.25 84 VAL A N 1
ATOM 680 C CA . VAL A 1 84 ? 1.504 -4.643 -23.192 1.00 98.25 84 VAL A CA 1
ATOM 681 C C . VAL A 1 84 ? 2.201 -5.771 -22.432 1.00 98.25 84 VAL A C 1
ATOM 683 O O . VAL A 1 84 ? 1.568 -6.765 -22.083 1.00 98.25 84 VAL A O 1
ATOM 686 N N . LEU A 1 85 ? 3.496 -5.620 -22.145 1.00 97.19 85 LEU A N 1
ATOM 687 C CA . LEU A 1 85 ? 4.269 -6.622 -21.416 1.00 97.19 85 LEU A CA 1
ATOM 688 C C . LEU A 1 85 ? 3.752 -6.800 -19.985 1.00 97.19 85 LEU A C 1
ATOM 690 O O . LEU A 1 85 ? 3.639 -7.929 -19.510 1.00 97.19 85 LEU A O 1
ATOM 694 N N . TYR A 1 86 ? 3.422 -5.703 -19.302 1.00 96.12 86 TYR A N 1
ATOM 695 C CA . TYR A 1 86 ? 2.854 -5.750 -17.960 1.00 96.12 86 TYR A CA 1
ATOM 696 C C . TYR A 1 86 ? 1.517 -6.491 -17.948 1.00 96.12 86 TYR A C 1
ATOM 698 O O . TYR A 1 86 ? 1.332 -7.382 -17.120 1.00 96.12 86 TYR A O 1
ATOM 706 N N . ASP A 1 87 ? 0.619 -6.168 -18.882 1.00 97.06 87 ASP A N 1
ATOM 707 C CA . ASP A 1 87 ? -0.687 -6.822 -18.990 1.00 97.06 87 ASP A CA 1
ATOM 708 C C . ASP A 1 87 ? -0.545 -8.322 -19.283 1.00 97.06 87 ASP A C 1
ATOM 710 O O . ASP A 1 87 ? -1.161 -9.157 -18.618 1.00 97.06 87 ASP A O 1
ATOM 714 N N . PHE A 1 88 ? 0.369 -8.685 -20.187 1.00 97.88 88 PHE A N 1
ATOM 715 C CA . PHE A 1 88 ? 0.706 -10.078 -20.466 1.00 97.88 88 PHE A CA 1
ATOM 716 C C . PHE A 1 88 ? 1.199 -10.814 -19.211 1.00 97.88 88 PHE A C 1
ATOM 718 O O . PHE A 1 88 ? 0.655 -11.858 -18.848 1.00 97.88 88 PHE A O 1
ATOM 725 N N . CYS A 1 89 ? 2.198 -10.272 -18.507 1.00 97.00 89 CYS A N 1
ATOM 726 C CA . CYS A 1 89 ? 2.721 -10.867 -17.275 1.00 97.00 89 CYS A CA 1
ATOM 727 C C . CYS A 1 89 ? 1.641 -10.979 -16.189 1.00 97.00 89 CYS A C 1
ATOM 729 O O . CYS A 1 89 ? 1.565 -11.989 -15.485 1.00 97.00 89 CYS A O 1
ATOM 731 N N . TYR A 1 90 ? 0.784 -9.964 -16.068 1.00 95.06 90 TYR A N 1
ATOM 732 C CA . TYR A 1 90 ? -0.328 -9.961 -15.128 1.00 95.06 90 TYR A CA 1
ATOM 733 C C . TYR A 1 90 ? -1.345 -11.062 -15.444 1.00 95.06 90 TYR A C 1
ATOM 735 O O . TYR A 1 90 ? -1.742 -11.796 -14.536 1.00 95.06 90 TYR A O 1
ATOM 743 N N . TYR A 1 91 ? -1.720 -11.229 -16.716 1.00 95.50 91 TYR A N 1
ATOM 744 C CA . TYR A 1 91 ? -2.621 -12.292 -17.160 1.00 95.50 91 TYR A CA 1
ATOM 745 C C . TYR A 1 91 ? -2.088 -13.675 -16.781 1.00 95.50 91 TYR A C 1
ATOM 747 O O . TYR A 1 91 ? -2.819 -14.479 -16.205 1.00 95.50 91 TYR A O 1
ATOM 755 N N . TRP A 1 92 ? -0.808 -13.944 -17.045 1.00 95.31 92 TRP A N 1
ATOM 756 C CA . TRP A 1 92 ? -0.199 -15.224 -16.688 1.00 95.31 92 TRP A CA 1
ATOM 757 C C . TRP A 1 92 ? -0.137 -15.438 -15.181 1.00 95.31 92 TRP A C 1
ATOM 759 O O . TRP A 1 92 ? -0.499 -16.513 -14.716 1.00 95.31 92 TRP A O 1
ATOM 769 N N . ASN A 1 93 ? 0.239 -14.422 -14.402 1.00 93.19 93 ASN A N 1
ATOM 770 C CA . ASN A 1 93 ? 0.202 -14.512 -12.943 1.00 93.19 93 ASN A CA 1
ATOM 771 C C . ASN A 1 93 ? -1.217 -14.811 -12.426 1.00 93.19 93 ASN A C 1
ATOM 773 O O . ASN A 1 93 ? -1.396 -15.652 -11.548 1.00 93.19 93 ASN A O 1
ATOM 777 N N . HIS A 1 94 ? -2.234 -14.157 -12.994 1.00 92.38 94 HIS A N 1
ATOM 778 C CA . HIS A 1 94 ? -3.630 -14.415 -12.652 1.00 92.38 94 HIS A CA 1
ATOM 779 C C . HIS A 1 94 ? -4.054 -15.840 -13.027 1.00 92.38 94 HIS A C 1
ATOM 781 O O . HIS A 1 94 ? -4.666 -16.532 -12.218 1.00 92.38 94 HIS A O 1
ATOM 787 N N . ARG A 1 95 ? -3.689 -16.299 -14.229 1.00 93.06 95 ARG A N 1
ATOM 788 C CA . ARG A 1 95 ? -3.957 -17.656 -14.713 1.00 93.06 95 ARG A CA 1
ATOM 789 C C . ARG A 1 95 ? -3.301 -18.711 -13.827 1.00 93.06 95 ARG A C 1
ATOM 791 O O . ARG A 1 95 ? -3.977 -19.642 -13.402 1.00 93.06 95 ARG A O 1
ATOM 798 N N . PHE A 1 96 ? -2.021 -18.544 -13.500 1.00 93.12 96 PHE A N 1
ATOM 799 C CA . PHE A 1 96 ? -1.313 -19.442 -12.593 1.00 93.12 96 PHE A CA 1
ATOM 800 C C . PHE A 1 96 ? -1.944 -19.467 -11.203 1.00 93.12 96 PHE A C 1
ATOM 802 O O . PHE A 1 96 ? -1.986 -20.529 -10.599 1.00 93.12 96 PHE A O 1
ATOM 809 N N . GLY A 1 97 ? -2.507 -18.355 -10.726 1.00 91.12 97 GLY A N 1
ATOM 810 C CA . GLY A 1 97 ? -3.276 -18.338 -9.480 1.00 91.12 97 GLY A CA 1
ATOM 811 C C . GLY A 1 97 ? -4.524 -19.233 -9.490 1.00 91.12 97 GLY A C 1
ATOM 812 O O . GLY A 1 97 ? -4.949 -19.669 -8.427 1.00 91.12 97 GLY A O 1
ATOM 813 N N . HIS A 1 98 ? -5.097 -19.530 -10.663 1.00 90.62 98 HIS A N 1
ATOM 814 C CA . HIS A 1 98 ? -6.223 -20.468 -10.805 1.00 90.62 98 HIS A CA 1
ATOM 815 C C . HIS A 1 98 ? -5.776 -21.898 -11.117 1.00 90.62 98 HIS A C 1
ATOM 817 O O . HIS A 1 98 ? -6.422 -22.851 -10.690 1.00 90.62 98 HIS A O 1
ATOM 823 N N . GLU A 1 99 ? -4.701 -22.061 -11.890 1.00 90.69 99 GLU A N 1
ATOM 824 C CA . GLU A 1 99 ? -4.228 -23.375 -12.351 1.00 90.69 99 GLU A CA 1
ATOM 825 C C . GLU A 1 99 ? -3.287 -24.063 -11.350 1.00 90.69 99 GLU A C 1
ATOM 827 O O . GLU A 1 99 ? -3.264 -25.291 -11.261 1.00 90.69 99 GLU A O 1
ATOM 832 N N . ILE A 1 100 ? -2.511 -23.291 -10.587 1.00 85.88 100 ILE A N 1
ATOM 833 C CA . ILE A 1 100 ? -1.524 -23.791 -9.630 1.00 85.88 100 ILE A CA 1
ATOM 834 C C . ILE A 1 100 ? -2.092 -23.624 -8.222 1.00 85.88 100 ILE A C 1
ATOM 836 O O . ILE A 1 100 ? -1.974 -22.576 -7.592 1.00 85.88 100 ILE A O 1
ATOM 840 N N . ASN A 1 101 ? -2.682 -24.701 -7.713 1.00 69.88 101 ASN A N 1
ATOM 841 C CA . ASN A 1 101 ? -3.291 -24.760 -6.386 1.00 69.88 101 ASN A CA 1
ATOM 842 C C . ASN A 1 101 ? -2.223 -24.977 -5.287 1.00 69.88 101 ASN A C 1
ATOM 844 O O . ASN A 1 101 ? -2.251 -25.972 -4.566 1.00 69.88 101 ASN A O 1
ATOM 848 N N . ILE A 1 102 ? -1.204 -24.107 -5.233 1.00 66.00 102 ILE A N 1
ATOM 849 C CA . ILE A 1 102 ? -0.125 -24.157 -4.219 1.00 66.00 102 ILE A CA 1
ATOM 850 C C . ILE A 1 102 ? -0.467 -23.297 -2.977 1.00 66.00 102 ILE A C 1
ATOM 852 O O . ILE A 1 102 ? 0.315 -23.234 -2.029 1.00 66.00 102 ILE A O 1
ATOM 856 N N . LEU A 1 103 ? -1.664 -22.699 -2.927 1.00 51.69 103 LEU A N 1
ATOM 857 C CA . LEU A 1 103 ? -2.211 -22.003 -1.757 1.00 51.69 103 LEU A CA 1
ATOM 858 C C . LEU A 1 103 ? -3.680 -22.359 -1.530 1.00 51.69 103 LEU A C 1
ATOM 860 O O . LEU A 1 103 ? -4.466 -22.171 -2.481 1.00 51.69 103 LEU A O 1
#